Protein AF-A0A4Y3WCP4-F1 (afdb_monomer_lite)

Foldseek 3Di:
DPQDQDALVRQLVLLLVLLCVQAVVCSVVDDQFDFSCVRDPPVSLVVSQVSSCVVSVHHDDCVPPDPQCNGTSNSVSVSSSVD

Radius of gyration: 12.1 Å; chains: 1; bounding box: 26×29×32 Å

Organism: Nitrobacter winogradskyi (NCBI:txid913)

pLDDT: mean 92.21, std 10.68, range [40.06, 98.44]

InterPro domains:
  IPR009081 Phosphopantetheine binding ACP domain [PS50075] (2-83)
  IPR036736 ACP-like superfamily [G3DSA:1.10.1200.10] (10-83)
  IPR036736 ACP-like superfamily [SSF47336] (10-81)

Secondary structure (DSSP, 8-state):
----PPPHHHHHHHHHHHHHHH-GGGTTT--TT-BHHHHS-HHHHHHHHHHHHHHHTS---GGG--GGGSSBHHHHHHHHTT-

Sequence (83 aa):
MKDALKSEAELASLILGYLREAAPDQAASLTADAKILDVIDSFSFVEMFGYIEAERGAAIDLSTAGPQDLETVQSFARFLSRV

Structure (mmCIF, N/CA/C/O backbone):
data_AF-A0A4Y3WCP4-F1
#
_entry.id   AF-A0A4Y3WCP4-F1
#
loop_
_atom_site.group_PDB
_atom_site.id
_atom_site.type_symbol
_atom_site.label_atom_id
_atom_site.label_alt_id
_atom_site.label_comp_id
_atom_site.label_asym_id
_atom_site.label_entity_id
_atom_site.label_seq_id
_atom_site.pdbx_PDB_ins_code
_atom_site.Cartn_x
_atom_site.Cartn_y
_atom_site.Cartn_z
_atom_site.occupancy
_atom_site.B_iso_or_equiv
_atom_site.auth_seq_id
_atom_site.auth_comp_id
_atom_site.auth_asym_id
_atom_site.auth_atom_id
_atom_site.pdbx_PDB_model_num
ATOM 1 N N . MET A 1 1 ? 15.369 -18.299 -12.074 1.00 40.06 1 MET A N 1
ATOM 2 C CA . MET A 1 1 ? 14.023 -18.589 -11.540 1.00 40.06 1 MET A CA 1
ATOM 3 C C . MET A 1 1 ? 13.074 -17.625 -12.223 1.00 40.06 1 MET A C 1
ATOM 5 O O . MET A 1 1 ? 13.465 -16.487 -12.413 1.00 40.06 1 MET A O 1
ATOM 9 N N . LYS A 1 2 ? 11.923 -18.083 -12.721 1.00 41.97 2 LYS A N 1
ATOM 10 C CA . LYS A 1 2 ? 10.900 -17.181 -13.265 1.00 41.97 2 LYS A CA 1
ATOM 11 C C . LYS A 1 2 ? 10.212 -16.576 -12.044 1.00 41.97 2 LYS A C 1
ATOM 13 O O . LYS A 1 2 ? 9.518 -17.319 -11.355 1.00 41.97 2 LYS A O 1
ATOM 18 N N . ASP A 1 3 ? 10.485 -15.315 -11.734 1.00 52.31 3 ASP A N 1
ATOM 19 C CA . ASP A 1 3 ? 9.807 -14.623 -10.641 1.00 52.31 3 ASP A CA 1
ATOM 20 C C . ASP A 1 3 ? 8.313 -14.601 -10.961 1.00 52.31 3 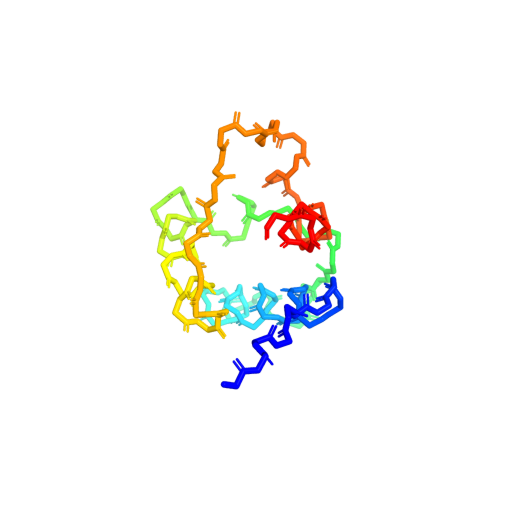ASP A C 1
ATOM 22 O O . ASP A 1 3 ? 7.873 -14.039 -11.966 1.00 52.31 3 ASP A O 1
ATOM 26 N N . ALA A 1 4 ? 7.536 -15.339 -10.172 1.00 60.84 4 ALA A N 1
ATOM 27 C CA . ALA A 1 4 ? 6.093 -15.289 -10.264 1.00 60.84 4 ALA A CA 1
ATOM 28 C C . ALA A 1 4 ? 5.673 -13.931 -9.702 1.00 60.84 4 ALA A C 1
ATOM 30 O O . ALA A 1 4 ? 5.786 -13.696 -8.500 1.00 60.84 4 ALA A O 1
ATOM 31 N N . LEU A 1 5 ? 5.241 -13.028 -10.582 1.00 76.81 5 LEU A N 1
ATOM 32 C CA . LEU A 1 5 ? 4.612 -11.777 -10.171 1.00 76.81 5 LEU A CA 1
ATOM 33 C C . LEU A 1 5 ? 3.458 -12.116 -9.218 1.00 76.81 5 LEU A C 1
ATOM 35 O O . LEU A 1 5 ? 2.616 -12.958 -9.545 1.00 76.81 5 LEU A O 1
ATOM 39 N N . LYS A 1 6 ? 3.452 -11.497 -8.031 1.00 85.69 6 LYS A N 1
ATOM 40 C CA . LYS A 1 6 ? 2.385 -11.679 -7.038 1.00 85.69 6 LYS A CA 1
ATOM 41 C C . LYS A 1 6 ? 1.036 -11.314 -7.665 1.00 85.69 6 LYS A C 1
ATOM 43 O O . LYS A 1 6 ? 0.919 -10.321 -8.380 1.00 85.69 6 LYS A O 1
ATOM 48 N N . SER A 1 7 ? 0.012 -12.106 -7.376 1.00 92.75 7 SER A N 1
ATOM 49 C CA . SER A 1 7 ? -1.363 -11.825 -7.788 1.00 92.75 7 SER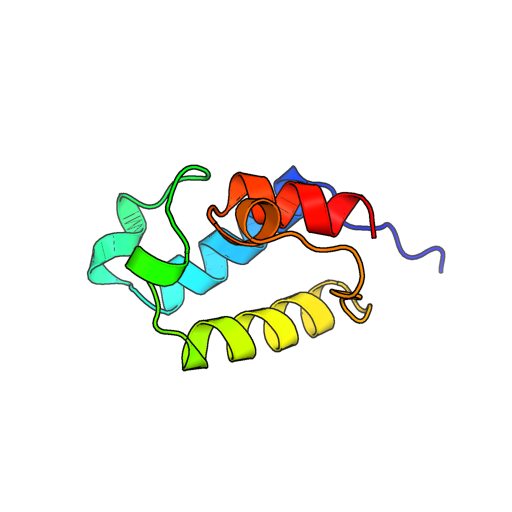 A CA 1
ATOM 50 C C . SER A 1 7 ? -1.931 -10.586 -7.083 1.00 92.75 7 SER A C 1
ATOM 52 O O . SER A 1 7 ? -1.473 -10.194 -6.010 1.00 92.75 7 SER A O 1
ATOM 54 N N . GLU A 1 8 ? -2.991 -9.996 -7.647 1.00 95.06 8 GLU A N 1
ATOM 55 C CA . GLU A 1 8 ? -3.722 -8.872 -7.028 1.00 95.06 8 GLU A CA 1
ATOM 56 C C . GLU A 1 8 ? -4.182 -9.202 -5.595 1.00 95.06 8 GLU A C 1
ATOM 58 O O . GLU A 1 8 ? -4.093 -8.358 -4.709 1.00 95.06 8 GLU A O 1
ATOM 63 N N . ALA A 1 9 ? -4.599 -10.444 -5.328 1.00 95.81 9 ALA A N 1
ATOM 64 C CA . ALA A 1 9 ? -5.020 -10.872 -3.992 1.00 95.81 9 ALA A CA 1
ATOM 65 C C . ALA A 1 9 ? -3.852 -10.953 -2.990 1.00 95.81 9 ALA A C 1
ATOM 67 O O . ALA A 1 9 ? -4.005 -10.583 -1.822 1.00 95.81 9 ALA A O 1
ATOM 68 N N . GLU A 1 10 ? -2.680 -11.411 -3.435 1.00 95.56 10 GLU A N 1
ATOM 69 C CA . GLU A 1 10 ? -1.467 -11.438 -2.611 1.00 95.56 10 GLU A CA 1
ATOM 70 C C . GLU A 1 10 ? -0.976 -10.021 -2.310 1.00 95.56 10 GLU A C 1
ATOM 72 O O . GLU A 1 10 ? -0.607 -9.730 -1.176 1.00 95.56 10 GLU A O 1
ATOM 77 N N . LEU A 1 11 ? -1.035 -9.122 -3.295 1.00 96.06 11 LEU A N 1
ATOM 78 C CA . LEU A 1 11 ? -0.669 -7.714 -3.132 1.00 96.06 11 LEU A CA 1
ATOM 79 C C . LEU A 1 11 ? -1.632 -6.981 -2.191 1.00 96.06 11 LEU A C 1
ATOM 81 O O . LEU A 1 11 ? -1.185 -6.260 -1.304 1.00 96.06 11 LEU A O 1
ATOM 85 N N . ALA A 1 12 ? -2.941 -7.215 -2.311 1.00 97.62 12 ALA A N 1
ATOM 86 C CA . ALA A 1 12 ? -3.924 -6.658 -1.382 1.00 97.62 12 ALA A CA 1
ATOM 87 C C . ALA A 1 12 ? -3.689 -7.158 0.052 1.00 97.62 12 ALA A C 1
ATOM 89 O O . ALA A 1 12 ? -3.753 -6.380 1.002 1.00 97.62 12 ALA A O 1
ATOM 90 N N . SER A 1 13 ? -3.369 -8.447 0.210 1.00 97.00 13 SER A N 1
ATOM 91 C CA . SER A 1 13 ? -3.041 -9.036 1.515 1.00 97.00 13 SER A CA 1
ATOM 92 C C . SER A 1 13 ? -1.770 -8.430 2.112 1.00 97.00 13 SER A C 1
ATOM 94 O O . SER A 1 13 ? -1.727 -8.169 3.312 1.00 97.00 13 SER A O 1
ATOM 96 N N . LEU A 1 14 ? -0.767 -8.163 1.273 1.00 96.69 14 LEU A N 1
ATOM 97 C CA . LEU A 1 14 ? 0.493 -7.541 1.668 1.00 96.69 14 LEU A CA 1
ATOM 98 C C . LEU A 1 14 ? 0.292 -6.101 2.159 1.00 96.69 14 LEU A C 1
ATOM 100 O O . LEU A 1 14 ? 0.746 -5.749 3.245 1.00 96.69 14 LEU A O 1
ATOM 104 N N . ILE A 1 15 ? -0.444 -5.296 1.390 1.00 97.69 15 ILE A N 1
ATOM 105 C CA . ILE A 1 15 ? -0.795 -3.920 1.761 1.00 97.69 15 ILE A CA 1
ATOM 106 C C . ILE A 1 15 ? -1.602 -3.916 3.068 1.00 97.69 15 ILE A C 1
ATOM 108 O O . ILE A 1 15 ? -1.299 -3.150 3.977 1.00 97.69 15 ILE A O 1
ATOM 112 N N . LEU A 1 16 ? -2.600 -4.799 3.210 1.00 98.19 16 LEU A N 1
ATOM 113 C CA . LEU A 1 16 ? -3.372 -4.911 4.454 1.00 98.19 16 LEU A CA 1
ATOM 114 C C . LEU A 1 16 ? -2.513 -5.320 5.647 1.00 98.19 16 LEU A C 1
ATOM 116 O O . LEU A 1 16 ? -2.761 -4.836 6.746 1.00 98.19 16 LEU A O 1
ATOM 120 N N . GLY A 1 17 ? -1.535 -6.206 5.450 1.00 97.31 17 GLY A N 1
ATOM 121 C CA . GLY A 1 17 ? -0.568 -6.573 6.483 1.00 97.31 17 GLY A CA 1
ATOM 122 C C . GLY A 1 17 ? 0.168 -5.344 7.005 1.00 97.31 17 GLY A C 1
ATOM 123 O O . GLY A 1 17 ? 0.083 -5.045 8.193 1.00 97.31 17 GLY A O 1
ATOM 124 N N . TYR A 1 18 ? 0.765 -4.572 6.094 1.00 97.75 18 TYR A N 1
ATOM 125 C CA . TYR A 1 18 ? 1.458 -3.330 6.436 1.00 97.75 18 TYR A CA 1
ATOM 126 C C . TYR A 1 18 ? 0.546 -2.340 7.177 1.00 97.75 18 TYR A C 1
ATOM 128 O O . TYR A 1 18 ? 0.899 -1.841 8.243 1.00 97.75 18 TYR A O 1
ATOM 136 N N . LEU A 1 19 ? -0.665 -2.088 6.665 1.00 98.06 19 LEU A N 1
ATOM 137 C CA . LEU A 1 19 ? -1.594 -1.138 7.288 1.00 98.06 19 LEU A CA 1
ATOM 138 C C . LEU A 1 19 ? -2.045 -1.569 8.688 1.00 98.06 19 LEU A C 1
ATOM 140 O O . LEU A 1 19 ? -2.218 -0.727 9.564 1.00 98.06 19 LEU A O 1
ATOM 144 N N . ARG A 1 20 ? -2.229 -2.872 8.918 1.00 97.88 20 ARG A N 1
ATOM 145 C CA . ARG A 1 20 ? -2.596 -3.409 10.237 1.00 97.88 20 ARG A CA 1
ATOM 146 C C . ARG A 1 20 ? -1.465 -3.273 11.249 1.00 97.88 20 ARG A C 1
ATOM 148 O O . ARG A 1 20 ? -1.744 -3.064 12.424 1.00 97.88 20 ARG A O 1
ATOM 155 N N . GLU A 1 21 ? -0.219 -3.385 10.804 1.00 97.00 21 GLU A N 1
ATOM 156 C CA . GLU A 1 21 ? 0.952 -3.148 11.652 1.00 97.00 21 GLU A CA 1
ATOM 157 C C . GLU A 1 21 ? 1.146 -1.656 11.946 1.00 97.00 21 GLU A C 1
ATOM 159 O O . GLU A 1 21 ? 1.439 -1.291 13.083 1.00 97.00 21 GLU A O 1
ATOM 164 N N . ALA A 1 22 ? 0.921 -0.794 10.952 1.00 96.31 22 ALA A N 1
ATOM 165 C CA . ALA A 1 22 ? 1.041 0.656 11.093 1.00 96.31 22 ALA A CA 1
ATOM 166 C C . ALA A 1 22 ? -0.096 1.285 11.925 1.00 96.31 22 ALA A C 1
ATOM 168 O O . ALA A 1 22 ? 0.126 2.273 12.623 1.00 96.31 22 ALA A O 1
ATOM 169 N N . ALA A 1 23 ? -1.304 0.712 11.879 1.00 96.19 23 ALA A N 1
ATOM 170 C CA . ALA A 1 23 ? -2.488 1.188 12.595 1.00 96.19 23 ALA A CA 1
ATOM 171 C C . ALA A 1 23 ? -3.185 0.041 13.363 1.00 96.19 23 ALA A C 1
ATOM 173 O O . ALA A 1 23 ? -4.298 -0.367 13.005 1.00 96.19 23 ALA A O 1
ATOM 174 N N . PRO A 1 24 ? -2.570 -0.481 14.443 1.00 95.94 24 PRO A N 1
ATOM 175 C CA . PRO A 1 24 ? -3.073 -1.651 15.167 1.00 95.94 24 PRO A CA 1
ATOM 176 C C . PRO A 1 24 ? -4.483 -1.449 15.737 1.00 95.94 24 PRO A C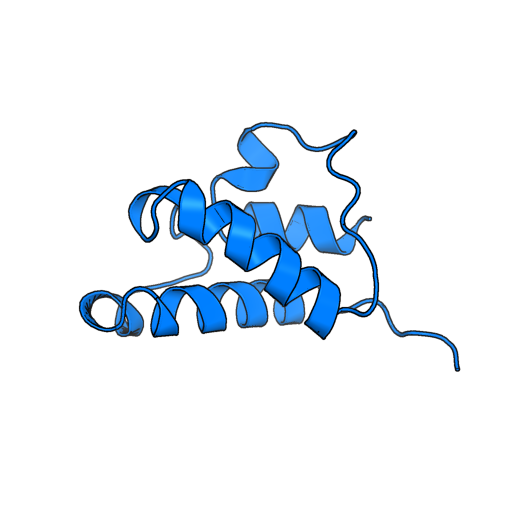 1
ATOM 178 O O . PRO A 1 24 ? -5.287 -2.381 15.727 1.00 95.94 24 PRO A O 1
ATOM 181 N N . ASP A 1 25 ? -4.823 -0.224 16.144 1.00 96.50 25 ASP A N 1
ATOM 182 C CA . ASP A 1 25 ? -6.152 0.122 16.668 1.00 96.50 25 ASP A CA 1
ATOM 183 C C . ASP A 1 25 ? -7.269 -0.007 15.616 1.00 96.50 25 ASP A C 1
ATOM 185 O O . ASP A 1 25 ? -8.436 -0.195 15.959 1.00 96.50 25 ASP A O 1
ATOM 189 N N . GLN A 1 26 ? -6.921 0.065 14.328 1.00 93.75 26 GLN A N 1
ATOM 190 C CA . GLN A 1 26 ? -7.855 -0.075 13.207 1.00 93.75 26 GLN A CA 1
ATOM 191 C C . GLN A 1 26 ? -7.787 -1.467 12.561 1.00 93.75 26 GLN A C 1
ATOM 193 O O . GLN A 1 26 ? -8.622 -1.806 11.725 1.00 93.75 26 GLN A O 1
ATOM 198 N N . ALA A 1 27 ? -6.826 -2.314 12.943 1.00 94.44 27 ALA A N 1
ATOM 199 C CA . ALA A 1 27 ? -6.449 -3.500 12.178 1.00 94.44 27 ALA A CA 1
ATOM 200 C C . ALA A 1 27 ? -7.608 -4.464 11.859 1.00 94.44 27 ALA A C 1
ATOM 202 O O . ALA A 1 27 ? -7.664 -5.043 10.767 1.00 94.44 27 ALA A O 1
ATOM 203 N N . ALA A 1 28 ? -8.543 -4.624 12.801 1.00 94.50 28 ALA A N 1
ATOM 204 C CA . ALA A 1 28 ? -9.687 -5.525 12.675 1.00 94.50 28 ALA A CA 1
ATOM 205 C C . ALA A 1 28 ? -10.761 -5.035 11.685 1.00 94.50 28 ALA A C 1
ATOM 207 O O . ALA A 1 28 ? -11.517 -5.857 11.169 1.00 94.50 28 ALA A O 1
ATOM 208 N N . SER A 1 29 ? -10.846 -3.727 11.417 1.00 95.25 29 SER A N 1
ATOM 209 C CA . SER A 1 29 ? -11.834 -3.143 10.500 1.00 95.25 29 SER A CA 1
ATOM 210 C C . SER A 1 29 ? -11.292 -2.913 9.087 1.00 95.25 29 SER A C 1
ATOM 212 O O . SER A 1 29 ? -12.075 -2.647 8.175 1.00 95.25 29 SER A O 1
ATOM 214 N N . LEU A 1 30 ? -9.976 -3.036 8.879 1.00 97.75 30 LEU A N 1
ATOM 215 C CA . LEU A 1 30 ? -9.354 -2.812 7.576 1.00 97.75 30 LEU A CA 1
ATOM 216 C C . LEU A 1 30 ? -9.722 -3.901 6.561 1.00 97.75 30 LEU A C 1
ATOM 218 O O . LEU A 1 30 ? -9.497 -5.100 6.776 1.00 97.75 30 LEU A O 1
ATOM 222 N N . THR A 1 31 ? -10.225 -3.444 5.416 1.00 97.50 31 THR A N 1
ATOM 223 C CA . THR A 1 31 ? -10.606 -4.247 4.247 1.00 97.50 31 THR A CA 1
ATOM 224 C C . THR A 1 31 ? -9.964 -3.679 2.980 1.00 97.50 31 THR A C 1
ATOM 226 O O . THR A 1 31 ? -9.320 -2.632 3.018 1.00 97.50 31 THR A O 1
ATOM 229 N N . ALA A 1 32 ? -10.145 -4.355 1.843 1.00 97.12 32 ALA A N 1
ATOM 230 C CA . ALA A 1 32 ? -9.593 -3.911 0.563 1.00 97.12 32 ALA A CA 1
ATOM 231 C C . ALA A 1 32 ? -10.138 -2.542 0.089 1.00 97.12 32 ALA A C 1
ATOM 233 O O . ALA A 1 32 ? -9.496 -1.872 -0.716 1.00 97.12 32 ALA A O 1
ATOM 234 N N . ASP A 1 33 ? -11.277 -2.094 0.620 1.00 98.00 33 ASP A N 1
ATOM 235 C CA . ASP A 1 33 ? -11.868 -0.792 0.289 1.00 98.00 33 ASP A CA 1
ATOM 236 C C . ASP A 1 33 ? -11.325 0.354 1.163 1.00 98.00 33 ASP A C 1
ATOM 238 O O . ASP A 1 33 ? -11.692 1.513 0.966 1.00 98.00 33 ASP A O 1
ATOM 242 N N . ALA A 1 34 ? -10.459 0.056 2.141 1.00 97.75 34 ALA A N 1
ATOM 243 C CA . ALA A 1 34 ? -9.867 1.075 2.999 1.00 97.75 34 ALA A CA 1
ATOM 244 C C . ALA A 1 34 ? -9.026 2.058 2.174 1.00 97.75 34 ALA A C 1
ATOM 246 O O . ALA A 1 34 ? -8.182 1.650 1.367 1.00 97.75 34 ALA A O 1
ATOM 247 N N . LYS A 1 35 ? -9.244 3.356 2.411 1.00 97.75 35 LYS A N 1
ATOM 248 C CA . LYS A 1 35 ? -8.419 4.425 1.851 1.00 97.75 35 LYS A CA 1
ATOM 249 C C . LYS A 1 35 ? -7.084 4.454 2.569 1.00 97.75 35 LYS A C 1
ATOM 251 O O . LYS A 1 35 ? -7.040 4.575 3.788 1.00 97.75 35 LYS A O 1
ATOM 256 N N . ILE A 1 36 ? -5.995 4.352 1.818 1.00 97.19 36 ILE A N 1
ATOM 257 C CA . ILE A 1 36 ? -4.665 4.157 2.402 1.00 97.19 36 ILE A CA 1
ATOM 258 C C . ILE A 1 36 ? -4.276 5.366 3.265 1.00 97.19 36 ILE A C 1
ATOM 260 O O . ILE A 1 36 ? -3.874 5.201 4.414 1.00 97.19 36 ILE A O 1
ATOM 264 N N . LEU A 1 37 ? -4.497 6.579 2.752 1.00 96.19 37 LEU A N 1
ATOM 265 C CA . LEU A 1 37 ? -4.160 7.828 3.444 1.00 96.19 37 LEU A CA 1
ATOM 266 C C . LEU A 1 37 ? -5.124 8.216 4.582 1.00 96.19 37 LEU A C 1
ATOM 268 O O . LEU A 1 37 ? -4.854 9.176 5.298 1.00 96.19 37 LEU A O 1
ATOM 272 N N . ASP A 1 38 ? -6.221 7.476 4.773 1.00 96.81 38 ASP A N 1
ATOM 273 C CA . ASP A 1 38 ? -7.062 7.609 5.972 1.00 96.81 38 ASP A CA 1
ATOM 274 C C . ASP A 1 38 ? -6.507 6.766 7.140 1.00 96.81 38 ASP A C 1
ATOM 276 O O . ASP A 1 38 ? -6.877 6.976 8.296 1.00 96.81 38 ASP A O 1
ATOM 280 N N . VAL A 1 39 ? -5.624 5.802 6.845 1.00 97.31 39 VAL A N 1
ATOM 281 C CA . VAL A 1 39 ? -5.054 4.855 7.818 1.00 97.31 39 VAL A CA 1
ATOM 282 C C . VAL A 1 39 ? -3.629 5.236 8.205 1.00 97.31 39 VAL A C 1
ATOM 284 O O . VAL A 1 39 ? -3.269 5.142 9.377 1.00 97.31 39 VAL A O 1
ATOM 287 N N . ILE A 1 40 ? -2.826 5.666 7.232 1.00 97.19 40 ILE A N 1
ATOM 288 C CA . ILE A 1 40 ? -1.427 6.059 7.415 1.00 97.19 40 ILE A CA 1
ATOM 289 C C . ILE A 1 40 ? -1.170 7.445 6.829 1.00 97.19 40 ILE A C 1
ATOM 291 O O . ILE A 1 40 ? -1.883 7.898 5.937 1.00 97.19 40 ILE A O 1
ATOM 295 N N . ASP A 1 41 ? -0.131 8.122 7.312 1.00 96.06 41 ASP A N 1
ATOM 296 C CA . ASP A 1 41 ? 0.275 9.408 6.753 1.00 96.06 41 ASP A CA 1
ATOM 297 C C . ASP A 1 41 ? 1.061 9.258 5.435 1.00 96.06 41 ASP A C 1
ATOM 299 O O . ASP A 1 41 ? 1.395 8.161 4.976 1.00 96.06 41 ASP A O 1
ATOM 303 N N . SER A 1 42 ? 1.379 10.391 4.804 1.00 93.31 42 SER A N 1
ATOM 304 C CA . SER A 1 42 ? 2.132 10.415 3.547 1.00 93.31 42 SER A CA 1
ATOM 305 C C . SER A 1 42 ? 3.569 9.899 3.671 1.00 93.31 42 SER A C 1
ATOM 307 O O . SER A 1 42 ? 4.155 9.526 2.660 1.00 93.31 42 SER A O 1
ATOM 309 N N . PHE A 1 43 ? 4.161 9.918 4.869 1.00 95.12 43 PHE A N 1
ATOM 310 C CA . PHE A 1 43 ? 5.516 9.416 5.088 1.00 95.12 43 PHE A CA 1
ATOM 311 C C . PHE A 1 43 ? 5.508 7.886 5.132 1.00 95.12 43 PHE A C 1
ATOM 313 O O . PHE A 1 43 ? 6.198 7.252 4.334 1.00 95.12 43 PHE A O 1
ATOM 320 N N . SER A 1 44 ? 4.641 7.293 5.953 1.00 96.06 44 SER A N 1
ATOM 321 C CA . SER A 1 44 ? 4.431 5.843 5.997 1.00 96.06 44 SER A CA 1
ATOM 322 C C . SER A 1 44 ? 3.908 5.293 4.669 1.00 96.06 44 SER A C 1
ATOM 324 O O . SER A 1 44 ? 4.227 4.170 4.291 1.00 96.06 44 SER A O 1
ATOM 326 N N . PHE A 1 45 ? 3.165 6.089 3.894 1.00 94.56 45 PHE A N 1
ATOM 327 C CA . PHE A 1 45 ? 2.782 5.707 2.535 1.00 94.56 45 PHE A CA 1
ATOM 328 C C . PHE A 1 45 ? 3.999 5.474 1.626 1.00 94.56 45 PHE A C 1
ATOM 330 O O . PHE A 1 45 ? 4.016 4.520 0.849 1.00 94.56 45 PHE A O 1
ATOM 337 N N . VAL A 1 46 ? 5.045 6.298 1.751 1.00 93.31 46 VAL A N 1
ATOM 338 C CA . VAL A 1 46 ? 6.296 6.106 1.006 1.00 93.31 46 VAL A CA 1
ATOM 339 C C . VAL A 1 46 ? 7.074 4.894 1.525 1.00 93.31 46 VAL A C 1
ATOM 341 O O . VAL A 1 46 ? 7.603 4.124 0.725 1.00 93.31 46 VAL A O 1
ATOM 344 N N . GLU A 1 47 ? 7.111 4.677 2.841 1.00 95.69 47 GLU A N 1
ATOM 345 C 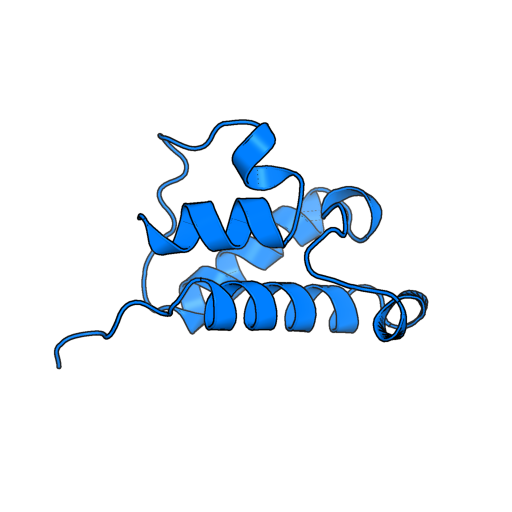CA . GLU A 1 47 ? 7.741 3.487 3.437 1.00 95.69 47 GLU A CA 1
ATOM 346 C C . GLU A 1 47 ? 7.076 2.184 2.970 1.00 95.69 47 GLU A C 1
ATOM 348 O O . GLU A 1 47 ? 7.762 1.201 2.680 1.00 95.69 47 GLU A O 1
ATOM 353 N N . MET A 1 48 ? 5.749 2.193 2.821 1.00 95.94 48 MET A N 1
ATOM 354 C CA . MET A 1 48 ? 4.987 1.065 2.295 1.00 95.94 48 MET A CA 1
ATOM 355 C C . MET A 1 48 ? 5.439 0.670 0.880 1.00 95.94 48 MET A C 1
ATOM 357 O O . MET A 1 48 ? 5.486 -0.522 0.580 1.00 95.94 48 MET A O 1
ATOM 361 N N . PHE A 1 49 ? 5.819 1.623 0.014 1.00 92.62 49 PHE A N 1
ATOM 362 C CA . PHE A 1 49 ? 6.371 1.286 -1.305 1.00 92.62 49 PHE A CA 1
ATOM 363 C C . PHE A 1 49 ? 7.650 0.460 -1.180 1.00 92.62 49 PHE A C 1
ATOM 365 O O . PHE A 1 49 ? 7.739 -0.601 -1.792 1.00 92.62 49 PHE A O 1
ATOM 372 N N . GLY A 1 50 ? 8.597 0.895 -0.344 1.00 93.75 50 GLY A N 1
ATOM 373 C CA . GLY A 1 50 ? 9.851 0.168 -0.130 1.00 93.75 50 GLY A CA 1
ATOM 374 C C . GLY A 1 50 ? 9.626 -1.231 0.450 1.00 93.75 50 GLY A C 1
ATOM 375 O O . GLY A 1 50 ? 10.271 -2.191 0.029 1.00 93.75 50 GLY A O 1
ATOM 376 N N . TYR A 1 51 ? 8.661 -1.370 1.363 1.00 94.94 51 TYR A N 1
ATOM 377 C CA . TYR A 1 51 ? 8.237 -2.672 1.878 1.00 94.94 51 TYR A CA 1
ATOM 378 C C . TYR A 1 51 ? 7.699 -3.585 0.762 1.00 94.94 51 TYR A C 1
ATOM 380 O O . TYR A 1 51 ? 8.142 -4.724 0.617 1.00 94.94 51 TYR A O 1
ATOM 388 N N . ILE A 1 52 ? 6.791 -3.079 -0.077 1.00 94.19 52 ILE A N 1
ATOM 389 C CA . ILE A 1 52 ? 6.201 -3.851 -1.180 1.00 94.19 52 ILE A CA 1
ATOM 390 C C . ILE A 1 52 ? 7.254 -4.226 -2.229 1.00 94.19 52 ILE A C 1
ATOM 392 O O . ILE A 1 52 ? 7.240 -5.351 -2.728 1.00 94.19 52 ILE A O 1
ATOM 396 N N . GLU A 1 53 ? 8.175 -3.321 -2.562 1.00 93.50 53 GLU A N 1
ATOM 397 C CA . GLU A 1 53 ? 9.283 -3.589 -3.485 1.00 93.50 53 GLU A CA 1
ATOM 398 C C . GLU A 1 53 ? 10.186 -4.713 -2.977 1.00 93.50 53 GLU A C 1
ATOM 400 O O . GLU A 1 53 ? 10.524 -5.616 -3.747 1.00 93.50 53 GLU A O 1
ATOM 405 N N . ALA A 1 54 ? 10.531 -4.690 -1.686 1.00 92.44 54 ALA A N 1
ATOM 406 C CA . ALA A 1 54 ? 11.334 -5.731 -1.053 1.00 92.44 54 ALA A CA 1
ATOM 407 C C . ALA A 1 54 ? 10.628 -7.097 -1.091 1.00 92.44 54 ALA A C 1
ATOM 409 O O . ALA A 1 54 ? 11.240 -8.103 -1.444 1.00 92.44 54 ALA A O 1
ATOM 410 N N . GLU A 1 55 ? 9.328 -7.126 -0.804 1.00 92.69 55 GLU A N 1
ATOM 411 C CA . GLU A 1 55 ? 8.513 -8.347 -0.769 1.00 92.69 55 GLU A CA 1
ATOM 412 C C . GLU A 1 55 ? 8.197 -8.909 -2.161 1.00 92.69 55 GLU A C 1
ATOM 414 O O . GLU A 1 55 ? 8.018 -10.118 -2.340 1.00 92.69 55 GLU A O 1
ATOM 419 N N . ARG A 1 56 ? 8.106 -8.039 -3.169 1.00 87.50 56 ARG A N 1
ATOM 420 C CA . ARG A 1 56 ? 7.878 -8.418 -4.569 1.00 87.50 56 ARG A CA 1
ATOM 421 C C . ARG A 1 56 ? 9.177 -8.725 -5.316 1.00 87.50 56 ARG A C 1
ATOM 423 O O . ARG A 1 56 ? 9.127 -9.383 -6.349 1.00 87.50 56 ARG A O 1
ATOM 430 N N . GLY A 1 57 ? 10.317 -8.245 -4.820 1.00 88.69 57 GLY A N 1
ATOM 431 C CA . GLY A 1 57 ? 11.612 -8.343 -5.494 1.00 88.69 57 GLY A CA 1
ATOM 432 C C . GLY A 1 57 ? 11.720 -7.474 -6.753 1.00 88.69 57 GLY A C 1
ATOM 433 O O . GLY A 1 57 ? 12.593 -7.714 -7.585 1.00 88.69 57 GLY A O 1
ATOM 434 N N . ALA A 1 58 ? 10.832 -6.489 -6.922 1.00 87.25 58 ALA A N 1
ATOM 435 C CA . ALA A 1 58 ? 10.759 -5.652 -8.116 1.00 87.25 58 ALA A CA 1
ATOM 436 C C . ALA A 1 58 ? 10.313 -4.227 -7.777 1.00 87.25 58 ALA A C 1
ATOM 438 O O . ALA A 1 58 ? 9.290 -4.036 -7.107 1.00 87.25 58 ALA A O 1
ATOM 439 N N . ALA A 1 59 ? 11.051 -3.250 -8.312 1.00 90.06 59 ALA A N 1
ATOM 440 C CA . ALA A 1 59 ? 10.753 -1.827 -8.178 1.00 90.06 59 ALA A CA 1
ATOM 441 C C . ALA A 1 59 ? 9.354 -1.487 -8.713 1.00 90.06 59 ALA A C 1
ATOM 443 O O . ALA A 1 59 ? 8.876 -2.098 -9.673 1.00 90.06 59 ALA A O 1
ATOM 444 N N . ILE A 1 60 ? 8.683 -0.526 -8.086 1.00 89.75 60 ILE A N 1
ATOM 445 C CA . ILE A 1 60 ? 7.371 -0.035 -8.502 1.00 89.75 60 ILE A CA 1
ATOM 446 C C . ILE A 1 60 ? 7.576 1.136 -9.464 1.00 89.75 60 ILE A C 1
ATOM 448 O O . ILE A 1 60 ? 8.080 2.191 -9.087 1.00 89.75 60 ILE A O 1
ATOM 452 N N . ASP A 1 61 ? 7.138 0.974 -10.713 1.00 89.75 61 ASP A N 1
ATOM 453 C CA . ASP A 1 61 ? 7.086 2.077 -11.672 1.00 89.75 61 ASP A CA 1
ATOM 454 C C . ASP A 1 61 ? 5.764 2.842 -11.541 1.00 89.75 61 ASP A C 1
ATOM 456 O O . ASP A 1 61 ? 4.734 2.432 -12.072 1.00 89.75 61 ASP A O 1
ATOM 460 N N . LEU A 1 62 ? 5.799 3.979 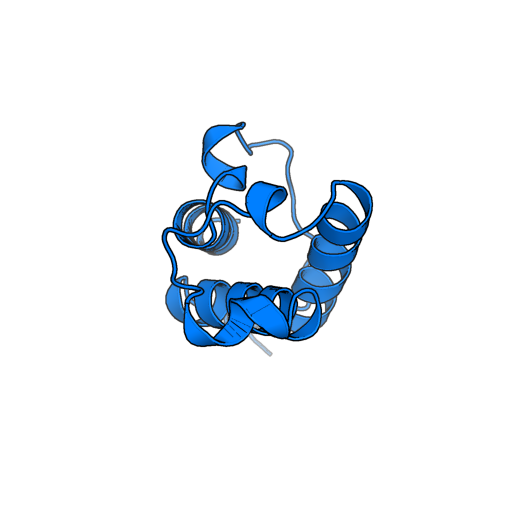-10.844 1.00 89.81 62 LEU A N 1
ATOM 461 C CA . LEU A 1 62 ? 4.643 4.863 -10.667 1.00 89.81 62 L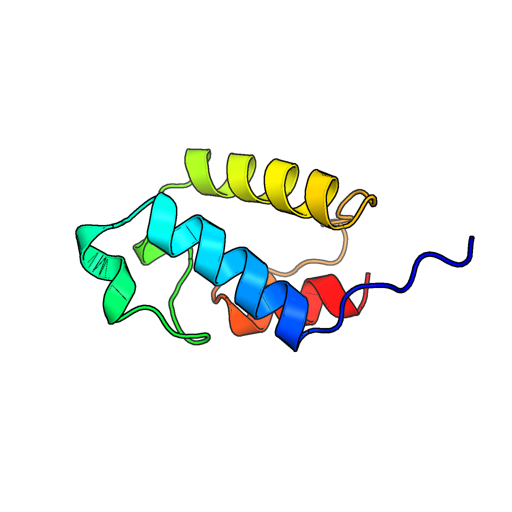EU A CA 1
ATOM 462 C C . LEU A 1 62 ? 4.396 5.809 -11.854 1.00 89.81 62 LEU A C 1
ATOM 464 O O . LEU A 1 62 ? 3.456 6.599 -11.799 1.00 89.81 62 LEU A O 1
ATOM 468 N N . SER A 1 63 ? 5.187 5.758 -12.933 1.00 92.19 63 SER A N 1
ATOM 469 C CA . SER A 1 63 ? 5.048 6.688 -14.070 1.00 92.19 63 SER A CA 1
ATOM 470 C C . SER A 1 63 ? 3.688 6.608 -14.773 1.00 92.19 63 SER A C 1
ATOM 472 O O . SER A 1 63 ? 3.268 7.567 -15.423 1.00 92.19 63 SER A O 1
ATOM 474 N N . THR A 1 64 ? 2.988 5.482 -14.620 1.00 91.12 64 THR A N 1
ATOM 475 C CA . THR A 1 64 ? 1.651 5.239 -15.180 1.00 91.12 64 THR A CA 1
ATOM 476 C C . THR A 1 64 ? 0.529 5.299 -14.139 1.00 91.12 64 THR A C 1
ATOM 478 O O . THR A 1 64 ? -0.637 5.155 -14.507 1.00 91.12 64 THR A O 1
ATOM 481 N N . ALA A 1 65 ? 0.853 5.526 -12.860 1.00 93.31 65 ALA A N 1
ATOM 482 C CA . ALA A 1 65 ? -0.128 5.568 -11.782 1.00 93.31 65 ALA A CA 1
ATOM 483 C C . ALA A 1 65 ? -0.934 6.874 -11.815 1.00 93.31 65 ALA A C 1
ATOM 485 O O . ALA A 1 65 ? -0.375 7.973 -11.816 1.00 93.31 65 ALA A O 1
ATOM 486 N N . GLY A 1 66 ? -2.262 6.762 -11.795 1.00 94.38 66 GLY A N 1
ATOM 487 C CA . GLY A 1 66 ? -3.151 7.879 -11.503 1.00 94.38 66 GLY A CA 1
ATOM 488 C C . GLY A 1 66 ? -3.474 7.975 -10.006 1.00 94.38 66 GLY A C 1
ATOM 489 O O . GLY A 1 66 ? -3.308 7.001 -9.270 1.00 94.38 66 GLY A O 1
ATOM 490 N N . PRO A 1 67 ? -4.006 9.115 -9.529 1.00 92.31 67 PRO A N 1
ATOM 491 C CA . PRO A 1 67 ? -4.423 9.264 -8.132 1.00 92.31 67 PRO A CA 1
ATOM 492 C C . PRO A 1 67 ? -5.392 8.169 -7.660 1.00 92.31 67 PRO A C 1
ATOM 494 O O . PRO A 1 67 ? -5.276 7.686 -6.539 1.00 92.31 67 PRO A O 1
ATOM 497 N N . GLN A 1 68 ? -6.307 7.731 -8.532 1.00 94.50 68 GLN A N 1
ATOM 498 C CA . GLN A 1 68 ? -7.272 6.670 -8.235 1.00 94.50 68 GLN A CA 1
ATOM 499 C C . GLN A 1 68 ? -6.627 5.296 -8.029 1.00 94.50 68 GLN A C 1
ATOM 501 O O . GLN A 1 68 ? -7.204 4.445 -7.360 1.00 94.50 68 GLN A O 1
ATOM 506 N N . ASP A 1 69 ? -5.447 5.059 -8.606 1.00 95.94 69 ASP A N 1
ATOM 507 C CA . ASP A 1 69 ? -4.734 3.797 -8.433 1.00 95.94 69 ASP A CA 1
ATOM 508 C C . ASP A 1 69 ? -4.160 3.703 -7.016 1.00 95.94 69 ASP A C 1
ATOM 510 O O . ASP A 1 69 ? -4.091 2.621 -6.449 1.00 95.94 69 ASP A O 1
ATOM 514 N N . LEU A 1 70 ? -3.847 4.840 -6.393 1.00 94.81 70 LEU A N 1
ATOM 515 C CA . LEU A 1 70 ? -3.217 4.927 -5.075 1.00 94.81 70 LEU A CA 1
ATOM 516 C C . LEU A 1 70 ? -4.211 5.176 -3.925 1.00 94.81 70 LEU A C 1
ATOM 518 O O . LEU A 1 70 ? -3.793 5.332 -2.782 1.00 94.81 70 LEU A O 1
ATOM 522 N N . GLU A 1 71 ? -5.517 5.239 -4.206 1.00 96.44 71 GLU A N 1
ATOM 523 C CA . GLU A 1 71 ? -6.524 5.661 -3.222 1.00 96.44 71 GLU A CA 1
ATOM 524 C C . GLU A 1 71 ? -6.838 4.576 -2.180 1.00 96.44 71 GLU A C 1
ATOM 526 O O . GLU A 1 71 ? -6.806 4.837 -0.976 1.00 96.44 71 GLU A O 1
ATOM 531 N N . THR A 1 72 ? -7.144 3.361 -2.637 1.00 98.44 72 THR A N 1
ATOM 532 C CA . THR A 1 72 ? -7.580 2.232 -1.800 1.00 98.44 72 THR A CA 1
ATOM 533 C C . THR A 1 72 ? -6.602 1.067 -1.881 1.00 98.44 72 THR A C 1
ATOM 535 O O . THR A 1 72 ? -5.850 0.935 -2.848 1.00 98.44 72 THR A O 1
ATOM 538 N N . VAL A 1 73 ? -6.653 0.160 -0.906 1.00 98.19 73 VAL A N 1
ATOM 539 C CA . VAL A 1 73 ? -5.888 -1.097 -0.956 1.00 98.19 73 VAL A CA 1
ATOM 540 C C . VAL A 1 73 ? -6.165 -1.864 -2.255 1.00 98.19 73 VAL A C 1
ATOM 542 O O . VAL A 1 73 ? -5.230 -2.316 -2.915 1.00 98.19 73 VAL A O 1
ATOM 545 N N . GLN A 1 74 ? -7.435 -1.998 -2.647 1.00 98.25 74 GLN A N 1
ATOM 546 C CA . GLN A 1 74 ? -7.835 -2.731 -3.847 1.00 98.25 74 GLN A CA 1
ATOM 547 C C . GLN A 1 74 ? -7.310 -2.070 -5.121 1.00 98.25 74 GLN A C 1
ATOM 549 O O . GLN A 1 74 ? -6.784 -2.758 -5.997 1.00 98.25 74 GLN A O 1
ATOM 554 N N . SER A 1 75 ? -7.473 -0.750 -5.253 1.00 98.00 75 SER A N 1
ATOM 555 C CA . SER A 1 75 ? -6.997 -0.022 -6.432 1.00 98.00 75 SER A CA 1
ATOM 556 C C . SER A 1 75 ? -5.482 -0.130 -6.559 1.00 98.00 75 SER A C 1
ATOM 558 O O . SER A 1 75 ? -4.981 -0.368 -7.658 1.00 98.00 75 SER A O 1
ATOM 560 N N . PHE A 1 76 ? -4.770 -0.068 -5.433 1.00 97.12 76 PHE A N 1
ATOM 561 C CA . PHE A 1 76 ? -3.320 -0.114 -5.444 1.00 97.12 76 PHE A CA 1
ATOM 562 C C . PHE A 1 76 ? -2.794 -1.517 -5.745 1.00 97.12 76 PHE A C 1
ATOM 564 O O . PHE A 1 76 ? -1.944 -1.684 -6.617 1.00 97.12 76 PHE A O 1
ATOM 571 N N . ALA A 1 77 ? -3.379 -2.554 -5.143 1.00 96.81 77 ALA A N 1
ATOM 572 C CA . ALA A 1 77 ? -3.067 -3.942 -5.473 1.00 96.81 77 ALA A CA 1
ATOM 573 C C . ALA A 1 77 ? -3.316 -4.266 -6.957 1.00 96.81 77 ALA A C 1
ATOM 575 O O . ALA A 1 77 ? -2.521 -4.962 -7.590 1.00 96.81 77 ALA A O 1
ATOM 576 N N . ARG A 1 78 ? -4.403 -3.732 -7.527 1.00 96.19 78 ARG A N 1
ATOM 577 C CA . ARG A 1 78 ? -4.740 -3.878 -8.948 1.00 96.19 78 ARG A CA 1
ATOM 578 C C . ARG A 1 78 ? -3.751 -3.174 -9.865 1.00 96.19 78 ARG A C 1
ATOM 580 O O . ARG A 1 78 ? -3.475 -3.662 -10.955 1.00 96.19 78 ARG A O 1
ATOM 587 N N . PHE A 1 79 ? -3.265 -2.007 -9.467 1.00 95.62 79 PHE A N 1
ATOM 588 C CA . PHE A 1 79 ? -2.220 -1.314 -10.204 1.00 95.62 79 PHE A CA 1
ATOM 589 C C . PHE A 1 79 ? -0.924 -2.132 -10.186 1.00 95.62 79 PHE A C 1
ATOM 591 O O . PHE A 1 79 ? -0.377 -2.449 -11.240 1.00 95.62 79 PHE A O 1
ATOM 598 N N . LEU A 1 80 ? -0.505 -2.574 -9.000 1.00 93.62 80 LEU A N 1
ATOM 599 C CA . LEU A 1 80 ? 0.722 -3.343 -8.797 1.00 93.62 80 LEU A CA 1
ATOM 600 C C . LEU A 1 80 ? 0.741 -4.704 -9.503 1.00 93.62 80 LEU A C 1
ATOM 602 O O . LEU A 1 80 ? 1.821 -5.214 -9.784 1.00 93.62 80 LEU A O 1
ATOM 606 N N . SER A 1 81 ? -0.420 -5.304 -9.777 1.00 92.25 81 SER A N 1
ATOM 607 C CA . SER A 1 81 ? -0.513 -6.584 -10.493 1.00 92.25 81 SER A CA 1
ATOM 608 C C . SER A 1 81 ? -0.315 -6.453 -12.009 1.00 92.25 81 SER A C 1
ATOM 610 O O . SER A 1 81 ? -0.181 -7.463 -12.702 1.00 92.25 81 SER A O 1
ATOM 612 N N . ARG A 1 82 ? -0.313 -5.222 -12.535 1.00 87.88 82 ARG A N 1
ATOM 613 C CA . ARG A 1 82 ? -0.175 -4.915 -13.968 1.00 87.88 82 ARG A CA 1
ATOM 614 C C . ARG A 1 82 ? 1.226 -4.446 -14.355 1.00 87.88 82 ARG A C 1
ATOM 616 O O . ARG A 1 82 ? 1.494 -4.368 -15.555 1.00 87.88 82 ARG A O 1
ATOM 623 N N . VAL A 1 83 ? 2.059 -4.101 -13.369 1.00 77.75 83 VAL A N 1
ATOM 624 C CA . VAL A 1 83 ? 3.374 -3.456 -13.537 1.00 77.75 83 VAL A CA 1
ATOM 625 C C . VAL A 1 83 ? 4.517 -4.342 -13.072 1.00 77.75 83 VAL A C 1
ATOM 627 O O . VAL A 1 83 ? 4.397 -4.958 -11.986 1.00 77.75 83 VAL A O 1
#